Protein AF-A0A4D7QFN7-F1 (afdb_monomer)

Radius of gyration: 15.08 Å; Cα contacts (8 Å, |Δi|>4): 90; chains: 1; bounding box: 42×15×41 Å

Mean predicted aligned error: 4.17 Å

Sequence (91 aa):
MALRWTVLILAGLEAVLWLAIGANGLFSRSDPATRGLDQAAALIATAVFALSGLPALVLAARDRFLPVALGLTLFPVVVTVTGVALLLLWR

Solvent-accessible surface area (backbone atoms only — not comparable to full-atom values): 4583 Å² total; per-residue (Å²): 112,70,67,40,55,53,32,38,52,50,11,48,53,48,29,51,50,22,46,50,48,17,49,50,23,68,69,52,82,59,58,84,91,52,38,66,58,36,40,51,50,11,53,51,26,43,51,46,24,64,70,17,15,50,53,13,34,56,26,25,76,66,73,38,64,53,71,57,22,39,48,37,41,46,48,63,53,51,54,49,52,52,51,52,51,51,59,61,74,74,108

Organism: NCBI:txid2570229

Foldseek 3Di:
DVLLVVLLVLLVVLLVVLQVLLVCLVPPPDDPVCNVVSNVSNVVSVVLNVQASVVLNVCSVVVHPSVVSVCSSCVVVVVVVVVVVVVVVVD

Secondary structure (DSSP, 8-state):
-HHHHHHHHHHHHHHHHHHHHHHHHHT----TTTHHHHHHHHHHHHHHHHHTHHHHHHHHHTT--HHHHHHHHHHHHHHHHHHHHHHHHT-

Structure (mmCIF, N/CA/C/O backbone):
data_AF-A0A4D7QFN7-F1
#
_entry.id   AF-A0A4D7QFN7-F1
#
loop_
_atom_site.group_PDB
_atom_site.id
_atom_site.type_symbol
_atom_site.label_atom_id
_atom_site.label_alt_id
_atom_site.label_comp_id
_atom_site.label_asym_id
_atom_site.label_entity_id
_atom_site.label_seq_id
_atom_site.pdbx_PDB_ins_code
_atom_site.Cartn_x
_atom_site.Cartn_y
_atom_site.Cartn_z
_atom_site.occupancy
_atom_site.B_iso_or_equiv
_atom_site.auth_seq_id
_atom_site.auth_comp_id
_atom_site.auth_asym_id
_atom_site.auth_atom_id
_atom_site.pdbx_PDB_model_num
ATOM 1 N N . MET A 1 1 ? -14.026 5.076 17.748 1.00 67.62 1 MET A N 1
ATOM 2 C CA . MET A 1 1 ? -14.379 6.181 16.823 1.00 67.62 1 MET A CA 1
ATOM 3 C C . MET A 1 1 ? -13.146 6.859 16.227 1.00 67.62 1 MET A C 1
ATOM 5 O O . MET A 1 1 ? -12.966 6.728 15.027 1.00 67.62 1 MET A O 1
ATOM 9 N N . ALA A 1 2 ? -12.271 7.509 17.011 1.00 89.75 2 ALA A N 1
ATOM 10 C CA . ALA A 1 2 ? -11.087 8.202 16.467 1.00 89.75 2 ALA A CA 1
ATOM 11 C C . ALA A 1 2 ? -10.159 7.283 15.646 1.00 89.75 2 ALA A C 1
ATOM 13 O O . ALA A 1 2 ? -9.870 7.582 14.493 1.00 89.75 2 ALA A O 1
ATOM 14 N N . LEU A 1 3 ? -9.798 6.112 16.189 1.00 90.94 3 LEU A N 1
ATOM 15 C CA . LEU A 1 3 ? -8.916 5.152 15.512 1.00 90.94 3 LEU A CA 1
ATOM 16 C C . LEU A 1 3 ? -9.462 4.679 14.156 1.00 90.94 3 LEU A C 1
ATOM 18 O O . LEU A 1 3 ? -8.701 4.534 13.207 1.00 90.94 3 LEU A O 1
ATOM 22 N N . ARG A 1 4 ? -10.779 4.477 14.037 1.00 92.88 4 ARG A N 1
ATOM 23 C CA . ARG A 1 4 ? -11.409 4.074 12.773 1.00 92.88 4 ARG A CA 1
ATOM 24 C C . ARG A 1 4 ? -11.182 5.122 11.688 1.00 92.88 4 ARG A C 1
ATOM 26 O O . ARG A 1 4 ? -10.788 4.769 10.584 1.00 92.88 4 ARG A O 1
ATOM 33 N N . TRP A 1 5 ? -11.413 6.393 12.011 1.00 95.31 5 TRP A N 1
ATOM 34 C CA . TRP A 1 5 ? -11.184 7.498 11.081 1.00 95.31 5 TRP A CA 1
ATOM 35 C C . TRP A 1 5 ? -9.712 7.641 10.719 1.00 95.31 5 TRP A C 1
ATOM 37 O O . TRP A 1 5 ? -9.400 7.797 9.544 1.00 95.31 5 TRP A O 1
ATOM 47 N N . THR A 1 6 ? -8.810 7.505 11.694 1.00 93.69 6 THR A N 1
ATOM 48 C CA . THR A 1 6 ? -7.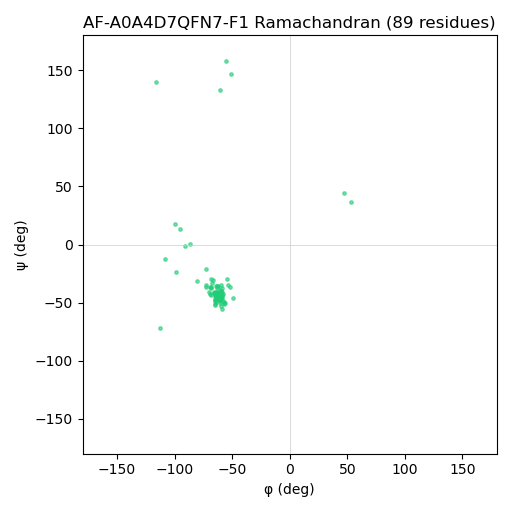365 7.482 11.436 1.00 93.69 6 THR A CA 1
ATOM 49 C C . THR A 1 6 ? -7.001 6.391 10.432 1.00 93.69 6 THR A C 1
ATOM 51 O O . THR A 1 6 ? -6.343 6.680 9.439 1.00 93.69 6 THR A O 1
ATOM 54 N N . VAL A 1 7 ? -7.468 5.157 10.640 1.00 94.19 7 VAL A N 1
ATOM 55 C CA . VAL A 1 7 ? -7.179 4.049 9.719 1.00 94.19 7 VAL A CA 1
ATOM 56 C C . VAL A 1 7 ? -7.818 4.280 8.352 1.00 94.19 7 VAL A C 1
ATOM 58 O O . VAL A 1 7 ? -7.157 4.053 7.353 1.00 94.19 7 VAL A O 1
ATOM 61 N N . LEU A 1 8 ? -9.059 4.769 8.275 1.00 94.50 8 LEU A N 1
ATOM 62 C CA . LEU A 1 8 ? -9.708 5.064 6.991 1.00 94.50 8 LEU A CA 1
ATOM 63 C C . LEU A 1 8 ? -8.939 6.107 6.178 1.00 94.50 8 LEU A C 1
ATOM 65 O O . LEU A 1 8 ? -8.761 5.927 4.977 1.00 94.50 8 LEU A O 1
ATOM 69 N N . ILE A 1 9 ? -8.477 7.178 6.825 1.00 95.25 9 ILE A N 1
ATOM 70 C CA . ILE A 1 9 ? -7.697 8.227 6.164 1.00 95.25 9 ILE A CA 1
ATOM 71 C C . ILE A 1 9 ? -6.364 7.656 5.687 1.00 95.25 9 ILE A C 1
ATOM 73 O O . ILE A 1 9 ? -6.026 7.800 4.516 1.00 95.25 9 ILE A O 1
ATOM 77 N N . LEU A 1 10 ? -5.623 6.978 6.567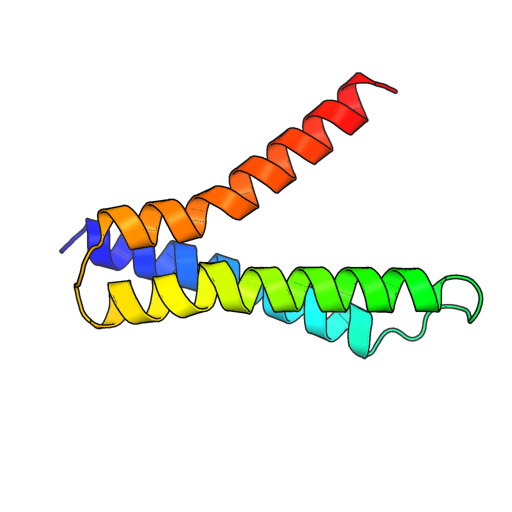 1.00 93.75 10 LEU A N 1
ATOM 78 C CA . LEU A 1 10 ? -4.309 6.438 6.223 1.00 93.75 10 LEU A CA 1
ATOM 79 C C . LEU A 1 10 ? -4.404 5.355 5.141 1.00 93.75 10 LEU A C 1
ATOM 81 O O . LEU A 1 10 ? -3.672 5.423 4.160 1.00 93.75 10 LEU A O 1
ATOM 85 N N . ALA A 1 11 ? -5.325 4.400 5.282 1.00 93.56 11 ALA A N 1
ATOM 86 C CA . ALA A 1 11 ? -5.524 3.326 4.312 1.00 93.56 11 ALA A CA 1
ATOM 87 C C . ALA A 1 11 ? -6.066 3.866 2.984 1.00 93.56 11 ALA A C 1
ATOM 89 O O . ALA A 1 11 ? -5.718 3.359 1.926 1.00 93.56 11 ALA A O 1
ATOM 90 N N . GLY A 1 12 ? -6.878 4.927 3.021 1.00 94.06 12 GLY A N 1
ATOM 91 C CA . GLY A 1 12 ? -7.335 5.625 1.822 1.00 94.06 12 GLY A CA 1
ATOM 92 C C . GLY A 1 12 ? -6.189 6.304 1.076 1.00 94.06 12 GLY A C 1
ATOM 93 O O . GLY A 1 12 ? -6.062 6.131 -0.133 1.00 94.06 12 GLY A O 1
ATOM 94 N N . LEU A 1 13 ? -5.331 7.038 1.787 1.00 94.38 13 LEU A N 1
ATOM 95 C CA . LEU A 1 13 ? -4.153 7.681 1.198 1.00 94.38 13 LEU A CA 1
ATOM 96 C C . LEU A 1 13 ? -3.165 6.652 0.636 1.00 94.38 13 LEU A C 1
ATOM 98 O O . LEU A 1 13 ? -2.665 6.825 -0.472 1.00 94.38 13 LEU A O 1
ATOM 102 N N . GLU A 1 14 ? -2.913 5.577 1.380 1.00 91.81 14 GLU A N 1
ATOM 103 C CA . GLU A 1 14 ? -2.017 4.492 0.977 1.00 91.81 14 GLU A CA 1
ATOM 104 C C . GLU A 1 14 ? -2.556 3.753 -0.258 1.00 91.81 14 GLU A C 1
ATOM 106 O O . GLU A 1 14 ? -1.831 3.588 -1.239 1.00 91.81 14 GLU A O 1
ATOM 111 N N . ALA A 1 15 ? -3.854 3.443 -0.288 1.00 91.31 15 ALA A N 1
ATOM 112 C CA . ALA A 1 15 ? -4.503 2.858 -1.454 1.00 91.31 15 ALA A CA 1
ATOM 113 C C . ALA A 1 15 ? -4.402 3.748 -2.699 1.00 91.31 15 ALA A C 1
ATOM 115 O O . ALA A 1 15 ? -4.060 3.263 -3.778 1.00 91.31 15 ALA A O 1
ATOM 116 N N . VAL A 1 16 ? -4.677 5.049 -2.559 1.00 94.44 16 VAL A N 1
ATOM 117 C CA . VAL A 1 16 ? -4.576 6.010 -3.667 1.00 94.44 16 VAL A CA 1
ATOM 118 C C . VAL A 1 16 ? -3.143 6.094 -4.185 1.00 94.44 16 VAL A C 1
ATOM 120 O O . VAL A 1 16 ? -2.939 6.083 -5.397 1.00 94.44 16 VAL A O 1
ATOM 123 N N . LEU A 1 17 ? -2.155 6.135 -3.289 1.00 91.62 17 LEU A N 1
ATOM 124 C CA . LEU A 1 17 ? -0.743 6.186 -3.656 1.00 91.62 17 LEU A CA 1
ATOM 125 C C . LEU A 1 17 ? -0.335 4.964 -4.488 1.00 91.62 17 LEU A C 1
ATOM 127 O O . LEU A 1 17 ? 0.203 5.116 -5.584 1.00 91.62 17 LEU A O 1
ATOM 131 N N . TRP A 1 18 ? -0.614 3.756 -3.999 1.00 92.19 18 TRP A N 1
ATOM 132 C CA . TRP A 1 18 ? -0.212 2.531 -4.690 1.00 92.19 18 TRP A CA 1
ATOM 133 C C . TRP A 1 18 ? -0.969 2.307 -5.995 1.00 92.19 18 TRP A C 1
ATOM 135 O O . TRP A 1 18 ? -0.364 1.880 -6.977 1.00 92.19 18 TRP A O 1
ATOM 145 N N . LEU A 1 19 ? -2.258 2.656 -6.048 1.00 91.88 19 LEU A N 1
ATOM 146 C CA . LEU A 1 19 ? -3.018 2.635 -7.298 1.00 91.88 19 LEU A CA 1
ATOM 147 C C . LEU A 1 19 ? -2.458 3.628 -8.317 1.00 91.88 19 LEU A C 1
ATOM 149 O O . LEU A 1 19 ? -2.347 3.282 -9.491 1.00 91.88 19 LEU A O 1
ATOM 153 N N . ALA A 1 20 ? -2.068 4.832 -7.890 1.00 92.81 20 ALA A N 1
ATOM 154 C CA . ALA A 1 20 ? -1.463 5.820 -8.777 1.00 92.81 20 ALA A CA 1
ATOM 155 C C . ALA A 1 20 ? -0.116 5.333 -9.334 1.00 92.81 20 ALA A C 1
ATOM 157 O O . ALA A 1 20 ? 0.125 5.452 -10.535 1.00 92.81 20 ALA A O 1
ATOM 158 N N . ILE A 1 21 ? 0.734 4.730 -8.495 1.00 90.94 21 ILE A N 1
ATOM 159 C CA . ILE A 1 21 ? 2.013 4.141 -8.926 1.00 90.94 21 ILE A CA 1
ATOM 160 C C . ILE A 1 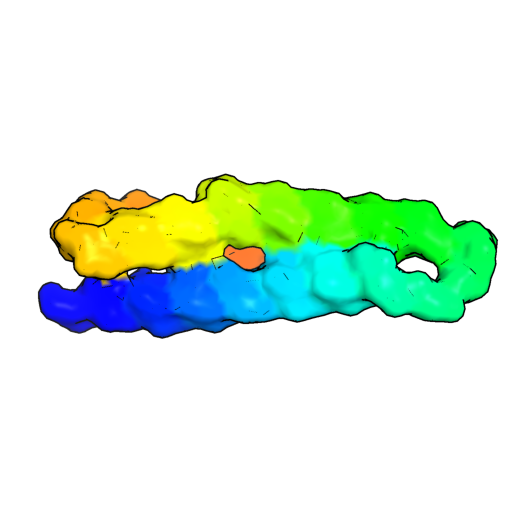21 ? 1.771 2.972 -9.891 1.00 90.94 21 ILE A C 1
ATOM 162 O O . ILE A 1 21 ? 2.384 2.917 -10.958 1.00 90.94 21 ILE A O 1
ATOM 166 N N . GLY A 1 22 ? 0.849 2.067 -9.548 1.00 90.69 22 GLY A N 1
ATOM 167 C CA . GLY A 1 22 ? 0.458 0.936 -10.388 1.00 90.69 22 GLY A CA 1
ATOM 168 C C . GLY A 1 22 ? -0.051 1.381 -11.758 1.00 90.69 22 GLY A C 1
ATOM 169 O O . GLY A 1 22 ? 0.423 0.906 -12.788 1.00 90.69 22 GLY A O 1
ATOM 170 N N . ALA A 1 23 ? -0.960 2.355 -11.786 1.00 90.00 23 ALA A N 1
ATOM 171 C CA . ALA A 1 23 ? -1.477 2.925 -13.024 1.00 90.00 23 ALA A CA 1
ATOM 172 C C . ALA A 1 23 ? -0.364 3.587 -13.848 1.00 90.00 23 ALA A C 1
ATOM 174 O O . ALA A 1 23 ? -0.251 3.326 -15.044 1.00 90.00 23 ALA A O 1
ATOM 175 N N . ASN A 1 24 ? 0.493 4.396 -13.220 1.00 90.38 24 ASN A N 1
ATOM 176 C CA . ASN A 1 24 ? 1.574 5.080 -13.922 1.00 90.38 24 ASN A CA 1
ATOM 177 C C . ASN A 1 24 ? 2.555 4.098 -14.582 1.00 90.38 24 ASN A C 1
ATOM 179 O O . ASN A 1 24 ? 2.950 4.308 -15.724 1.00 90.38 24 ASN A O 1
ATOM 183 N N . GLY A 1 25 ? 2.913 3.007 -13.901 1.00 87.75 25 GLY A N 1
ATOM 184 C CA . GLY A 1 25 ? 3.807 2.001 -14.474 1.00 87.75 25 GLY A CA 1
ATOM 185 C C . GLY A 1 25 ? 3.145 1.139 -15.561 1.00 87.75 25 GLY A C 1
ATOM 186 O O . GLY A 1 25 ? 3.782 0.847 -16.571 1.00 87.75 25 GLY A O 1
ATOM 187 N N . LEU A 1 26 ? 1.855 0.792 -15.426 1.00 84.75 26 LEU A N 1
ATOM 188 C CA . LEU A 1 26 ? 1.112 0.042 -16.457 1.00 84.75 26 LEU A CA 1
ATOM 189 C C . LEU A 1 26 ? 0.875 0.859 -17.734 1.00 84.75 26 LEU A C 1
ATOM 191 O O . LEU A 1 26 ? 0.944 0.313 -18.835 1.00 84.75 26 LEU A O 1
ATOM 195 N N . PHE A 1 27 ? 0.609 2.159 -17.595 1.00 86.75 27 PHE A N 1
ATOM 196 C CA . PHE A 1 27 ? 0.401 3.082 -18.715 1.00 86.75 27 PHE A CA 1
ATOM 197 C C . PHE A 1 27 ? 1.675 3.839 -19.115 1.00 86.75 27 PHE A C 1
ATOM 199 O O . PHE A 1 27 ? 1.605 4.811 -19.875 1.00 86.75 27 PHE A O 1
ATOM 206 N N . SER A 1 28 ? 2.836 3.400 -18.621 1.00 84.31 28 SER A N 1
ATOM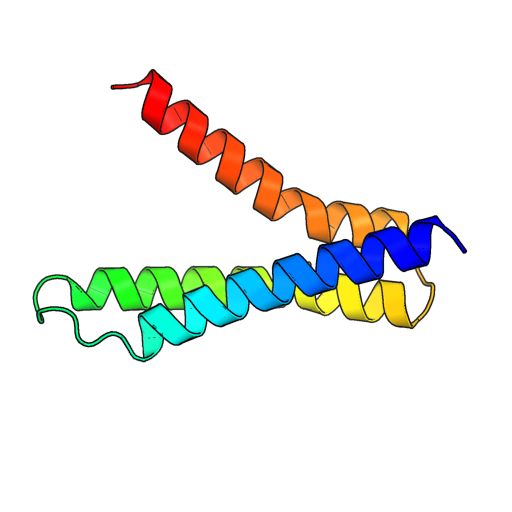 207 C CA . SER A 1 28 ? 4.109 4.055 -18.887 1.00 84.31 28 SER A CA 1
ATOM 208 C C . SER A 1 28 ? 4.429 4.068 -20.384 1.00 84.31 28 SER A C 1
ATOM 210 O O . SER A 1 28 ? 4.343 3.054 -21.083 1.00 84.31 28 SER A O 1
ATOM 212 N N . ARG A 1 29 ? 4.839 5.242 -20.874 1.00 86.69 29 ARG A N 1
ATOM 213 C CA . ARG A 1 29 ? 5.333 5.453 -22.244 1.00 86.69 29 ARG A CA 1
ATOM 214 C C . ARG A 1 29 ? 6.859 5.481 -22.315 1.00 86.69 29 ARG A C 1
ATOM 216 O O . ARG A 1 29 ? 7.401 5.967 -23.304 1.00 86.69 29 ARG A O 1
ATOM 223 N N . SER A 1 30 ? 7.535 4.973 -21.287 1.00 82.75 30 SER A N 1
ATOM 224 C CA . SER A 1 30 ? 8.992 4.895 -21.247 1.00 82.75 30 SER A CA 1
ATOM 225 C C . SER A 1 30 ? 9.576 4.143 -22.441 1.00 82.75 30 SER A C 1
ATOM 227 O O . SER A 1 30 ? 8.915 3.311 -23.094 1.00 82.75 30 SER A O 1
ATOM 229 N N . ASP A 1 31 ? 10.852 4.434 -22.689 1.00 86.94 31 ASP A N 1
ATOM 230 C CA . ASP A 1 31 ? 11.660 3.755 -23.687 1.00 86.94 31 ASP A CA 1
ATOM 231 C C . ASP A 1 31 ? 11.581 2.229 -23.524 1.00 86.94 31 ASP A C 1
ATOM 233 O O . ASP A 1 31 ? 11.495 1.715 -22.402 1.00 86.94 31 ASP A O 1
ATOM 237 N N . PRO A 1 32 ? 11.641 1.458 -24.625 1.00 83.38 32 PRO A N 1
ATOM 238 C CA . PRO A 1 32 ? 11.561 -0.001 -24.566 1.00 83.38 32 PRO A CA 1
ATOM 239 C C . PRO A 1 32 ? 12.594 -0.635 -23.623 1.00 83.38 32 PRO A C 1
ATOM 241 O O . PRO A 1 32 ? 12.319 -1.679 -23.038 1.00 83.38 32 PRO A O 1
ATOM 244 N N . ALA A 1 33 ? 13.753 0.010 -23.451 1.00 86.19 33 ALA A N 1
ATOM 245 C CA . ALA A 1 33 ? 14.830 -0.452 -22.581 1.00 86.19 33 ALA A CA 1
ATOM 246 C C . ALA A 1 33 ? 14.485 -0.398 -21.078 1.00 86.19 33 ALA A C 1
ATOM 248 O O . ALA A 1 33 ? 14.986 -1.220 -20.317 1.00 86.19 33 ALA A O 1
ATOM 249 N N . THR A 1 34 ? 13.628 0.531 -20.639 1.00 86.25 34 THR A N 1
ATOM 250 C CA . THR A 1 34 ? 13.260 0.711 -19.219 1.00 86.25 34 THR A CA 1
ATOM 251 C C . THR A 1 34 ? 11.834 0.268 -18.904 1.00 86.25 34 THR A C 1
ATOM 253 O O . THR A 1 34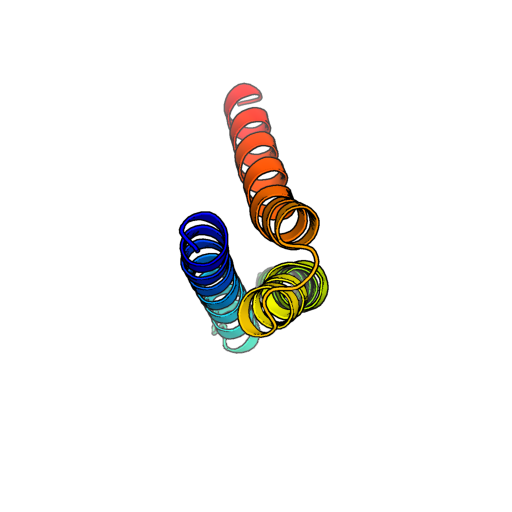 ? 11.500 0.053 -17.741 1.00 86.25 34 THR A O 1
ATOM 256 N N . ARG A 1 35 ? 11.004 0.027 -19.925 1.00 86.06 35 ARG A N 1
ATOM 257 C CA . ARG A 1 35 ? 9.600 -0.388 -19.775 1.00 86.06 35 ARG A CA 1
ATOM 258 C C . ARG A 1 35 ? 9.396 -1.623 -18.890 1.00 86.06 35 ARG A C 1
ATOM 260 O O . ARG A 1 35 ? 8.400 -1.698 -18.178 1.00 86.06 35 ARG A O 1
ATOM 267 N N . GLY A 1 36 ? 10.325 -2.580 -18.913 1.00 87.25 36 GLY A N 1
ATOM 268 C CA . GLY A 1 36 ? 10.252 -3.763 -18.047 1.00 87.25 36 GLY A CA 1
ATOM 269 C C . GLY A 1 36 ? 10.339 -3.424 -16.553 1.00 87.25 36 GLY A C 1
ATOM 270 O O . GLY A 1 36 ? 9.649 -4.040 -15.744 1.00 87.25 36 GLY A O 1
ATOM 271 N N . LEU A 1 37 ? 11.131 -2.408 -16.189 1.00 87.94 37 LEU A N 1
ATOM 272 C CA . LEU A 1 37 ? 11.25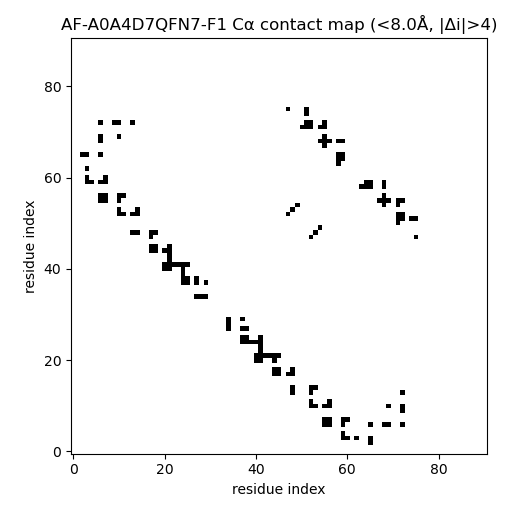3 -1.938 -14.806 1.00 87.94 37 LEU A CA 1
ATOM 273 C C . LEU A 1 37 ? 9.973 -1.233 -14.347 1.00 87.94 37 LEU A C 1
ATOM 275 O O . LEU A 1 37 ? 9.508 -1.485 -13.238 1.00 87.94 37 LEU A O 1
ATOM 279 N N . ASP A 1 38 ? 9.362 -0.428 -15.216 1.00 88.56 38 ASP A N 1
ATOM 280 C CA . ASP A 1 38 ? 8.097 0.253 -14.915 1.00 88.56 38 ASP A CA 1
ATOM 281 C C . ASP A 1 38 ? 6.955 -0.744 -14.691 1.00 88.56 38 ASP A C 1
ATOM 283 O O . ASP A 1 38 ? 6.172 -0.602 -13.752 1.00 88.56 38 ASP A O 1
ATOM 287 N N . GLN A 1 39 ? 6.884 -1.794 -15.514 1.00 89.06 39 GLN A N 1
ATOM 288 C CA . GLN A 1 39 ? 5.892 -2.859 -15.356 1.00 89.06 39 GLN A CA 1
ATOM 289 C C . GLN A 1 39 ? 6.112 -3.661 -14.069 1.00 89.06 39 GLN A C 1
ATOM 291 O O . GLN A 1 39 ? 5.148 -3.965 -13.365 1.00 89.06 39 GLN A O 1
ATOM 296 N N . ALA A 1 40 ? 7.364 -3.970 -13.723 1.00 91.25 40 ALA A N 1
ATOM 297 C CA . ALA A 1 40 ? 7.684 -4.635 -12.463 1.00 91.25 40 ALA A CA 1
ATOM 298 C C . ALA A 1 40 ? 7.284 -3.770 -11.257 1.00 91.25 40 ALA A C 1
ATOM 300 O O . ALA A 1 40 ? 6.623 -4.259 -10.340 1.00 91.25 40 ALA A O 1
ATOM 301 N N . ALA A 1 41 ? 7.609 -2.474 -11.284 1.00 89.31 41 ALA A N 1
ATOM 302 C CA . ALA A 1 41 ? 7.198 -1.526 -10.254 1.00 89.31 41 ALA A CA 1
ATOM 303 C C . ALA A 1 41 ? 5.667 -1.438 -10.141 1.00 89.31 41 ALA A C 1
ATOM 305 O O . ALA A 1 41 ? 5.130 -1.422 -9.033 1.00 89.31 41 ALA A O 1
ATOM 306 N N . ALA A 1 42 ? 4.955 -1.457 -11.269 1.00 91.94 42 ALA A N 1
ATOM 307 C CA . ALA A 1 42 ? 3.499 -1.430 -11.289 1.00 91.94 42 ALA A CA 1
ATOM 308 C C . ALA A 1 42 ? 2.861 -2.676 -10.666 1.00 91.94 42 ALA A C 1
ATOM 310 O O . ALA A 1 42 ? 1.887 -2.575 -9.914 1.00 91.94 42 ALA A O 1
ATOM 311 N N . LEU A 1 43 ? 3.416 -3.853 -10.965 1.00 93.88 43 LEU A N 1
ATOM 312 C CA . LEU A 1 43 ? 2.975 -5.120 -10.387 1.00 93.88 43 LEU A CA 1
ATOM 313 C C . LEU A 1 43 ? 3.207 -5.141 -8.877 1.00 93.88 43 LEU A C 1
ATOM 315 O O . LEU A 1 43 ? 2.301 -5.508 -8.132 1.00 93.88 43 LEU A O 1
ATOM 319 N N . ILE A 1 44 ? 4.381 -4.691 -8.426 1.00 93.31 44 ILE A N 1
ATOM 320 C CA . ILE A 1 44 ? 4.700 -4.582 -6.998 1.00 93.31 44 ILE A CA 1
ATOM 321 C C . ILE A 1 44 ? 3.722 -3.625 -6.313 1.00 93.31 44 ILE A C 1
ATOM 323 O O . ILE A 1 44 ? 3.105 -4.004 -5.324 1.00 93.31 44 ILE A O 1
ATOM 327 N N . ALA A 1 45 ? 3.518 -2.423 -6.856 1.00 92.06 45 ALA A N 1
ATOM 328 C CA . ALA A 1 45 ? 2.590 -1.444 -6.291 1.00 92.06 45 ALA A CA 1
ATOM 329 C C . ALA A 1 45 ? 1.156 -1.990 -6.192 1.00 92.06 45 ALA A C 1
ATOM 331 O O . ALA A 1 45 ? 0.495 -1.844 -5.165 1.00 92.06 45 ALA A O 1
ATOM 332 N N . THR A 1 46 ? 0.696 -2.687 -7.232 1.00 93.00 46 THR A N 1
ATOM 333 C CA . THR A 1 46 ? -0.631 -3.317 -7.250 1.00 93.00 46 THR A CA 1
ATOM 334 C C . THR A 1 46 ? -0.745 -4.430 -6.205 1.00 93.00 46 THR A C 1
ATOM 336 O O . THR A 1 46 ? -1.760 -4.530 -5.516 1.00 93.00 46 THR A O 1
ATOM 339 N N . ALA A 1 47 ? 0.299 -5.250 -6.052 1.00 93.75 47 ALA A N 1
ATOM 340 C CA . ALA A 1 47 ? 0.348 -6.299 -5.039 1.00 93.75 47 ALA A CA 1
ATOM 341 C C . ALA A 1 47 ? 0.335 -5.719 -3.620 1.00 93.75 47 ALA A C 1
ATOM 343 O O . ALA A 1 47 ? -0.381 -6.236 -2.765 1.00 93.75 47 ALA A O 1
ATOM 344 N N . VAL A 1 48 ? 1.067 -4.624 -3.380 1.00 93.06 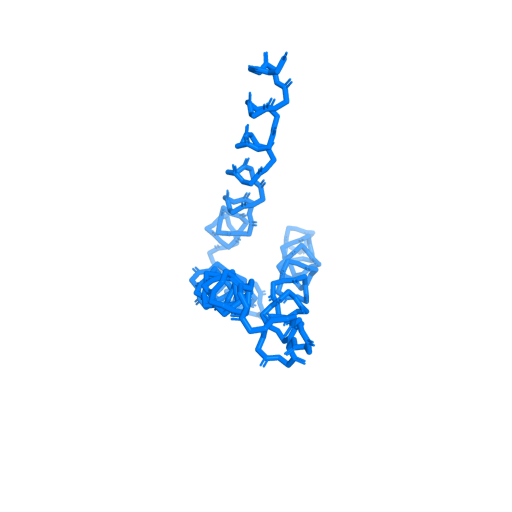48 VAL A N 1
ATOM 345 C CA . VAL A 1 48 ? 1.032 -3.916 -2.097 1.00 93.06 48 VAL A CA 1
ATOM 346 C C . VAL A 1 48 ? -0.393 -3.453 -1.811 1.00 93.06 48 VAL A C 1
ATOM 348 O O . VAL A 1 48 ? -0.972 -3.912 -0.834 1.00 93.06 48 VAL A 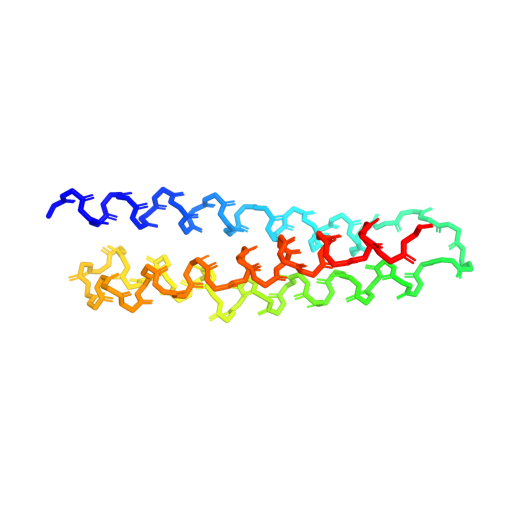O 1
ATOM 351 N N . PHE A 1 49 ? -1.022 -2.690 -2.711 1.00 92.88 49 PHE A N 1
ATOM 352 C CA . PHE A 1 49 ? -2.419 -2.264 -2.552 1.00 92.88 49 PHE A CA 1
ATOM 353 C C . PHE A 1 49 ? -3.374 -3.424 -2.211 1.00 92.88 49 PHE A C 1
ATOM 355 O O . PHE A 1 49 ? -4.201 -3.304 -1.302 1.00 92.88 49 PHE A O 1
ATOM 362 N N . ALA A 1 50 ? -3.262 -4.551 -2.919 1.00 94.50 50 ALA A N 1
ATOM 363 C CA . ALA A 1 50 ? -4.133 -5.706 -2.722 1.00 94.50 50 ALA A CA 1
ATOM 364 C C . ALA A 1 50 ? -3.943 -6.391 -1.356 1.00 94.50 50 ALA A C 1
ATOM 366 O O . ALA A 1 50 ? -4.899 -6.960 -0.824 1.00 94.50 50 ALA A O 1
ATOM 367 N N . LEU A 1 51 ? -2.734 -6.347 -0.790 1.00 94.69 51 LEU A N 1
ATOM 368 C CA . LEU A 1 51 ? -2.376 -7.039 0.452 1.00 94.69 51 LEU A CA 1
ATOM 369 C C . LEU A 1 51 ? -2.416 -6.137 1.695 1.00 94.69 51 LEU A C 1
ATOM 371 O O . LEU A 1 51 ? -2.602 -6.650 2.798 1.00 94.69 51 LEU A O 1
ATOM 375 N N . SER A 1 52 ? -2.276 -4.818 1.541 1.00 94.69 52 SER A N 1
ATOM 376 C CA . SER A 1 52 ? -2.308 -3.843 2.640 1.00 94.69 52 SER A CA 1
ATOM 377 C C . SER A 1 52 ? -3.535 -2.939 2.580 1.00 94.69 52 SER A C 1
ATOM 379 O O . SER A 1 52 ? -4.451 -3.084 3.396 1.00 94.69 52 SER A O 1
ATOM 381 N N . GLY A 1 53 ? -3.568 -2.022 1.612 1.00 90.31 53 GLY A N 1
ATOM 382 C CA . GLY A 1 53 ? -4.522 -0.919 1.551 1.00 90.31 53 GLY A CA 1
ATOM 383 C C . GLY A 1 53 ? -5.964 -1.367 1.441 1.00 90.31 53 GLY A C 1
ATOM 384 O O . GLY A 1 53 ? -6.823 -0.914 2.200 1.00 90.31 53 GLY A O 1
ATOM 385 N N . LEU A 1 54 ? -6.238 -2.311 0.540 1.00 93.75 54 LEU A N 1
ATOM 386 C CA . LEU A 1 54 ? -7.586 -2.825 0.329 1.00 93.75 54 LEU A CA 1
ATOM 387 C C . LEU A 1 54 ? -8.120 -3.571 1.573 1.00 93.75 54 LEU A C 1
ATOM 389 O O . LEU A 1 54 ? -9.196 -3.201 2.056 1.00 93.75 54 LEU A O 1
ATOM 393 N N . PRO A 1 55 ? -7.410 -4.555 2.163 1.00 94.94 55 PRO A N 1
ATOM 394 C CA . PRO A 1 55 ? -7.841 -5.186 3.411 1.00 94.94 55 PRO A CA 1
ATOM 395 C C . PRO A 1 55 ? -7.998 -4.201 4.576 1.00 94.94 55 PRO A C 1
ATOM 397 O O . PRO A 1 55 ? -8.978 -4.293 5.318 1.00 94.94 55 PRO A O 1
ATOM 400 N N . ALA A 1 56 ? -7.083 -3.238 4.730 1.00 94.25 56 ALA A N 1
ATOM 401 C CA . ALA A 1 56 ? -7.156 -2.231 5.786 1.00 94.25 56 ALA A CA 1
ATOM 402 C C . ALA A 1 56 ? -8.398 -1.337 5.648 1.00 94.25 56 ALA A C 1
ATOM 404 O O . ALA A 1 56 ? -9.118 -1.131 6.631 1.00 94.25 56 ALA A O 1
ATOM 405 N N . LEU A 1 57 ? -8.708 -0.882 4.428 1.00 94.69 57 LEU A N 1
ATOM 406 C CA . LEU A 1 57 ? -9.933 -0.141 4.122 1.00 94.69 57 LEU A CA 1
ATOM 407 C C . LEU A 1 57 ? -11.185 -0.957 4.448 1.00 94.69 57 LEU A C 1
ATOM 409 O O . LEU A 1 57 ? -12.101 -0.444 5.091 1.00 94.69 57 LEU A O 1
ATOM 413 N N . VAL A 1 58 ? -11.225 -2.235 4.058 1.00 96.81 58 VAL A N 1
ATOM 414 C CA . VAL A 1 58 ? -12.370 -3.121 4.326 1.00 96.81 58 VAL A CA 1
ATOM 415 C C . VAL A 1 58 ? -12.581 -3.320 5.829 1.00 96.81 58 VAL A C 1
ATOM 417 O O . VAL A 1 58 ? -13.715 -3.238 6.311 1.00 96.81 58 VAL A O 1
ATOM 420 N N . LEU A 1 59 ? -11.508 -3.560 6.585 1.00 95.62 59 LEU A N 1
ATOM 421 C CA . LEU A 1 59 ? -11.561 -3.731 8.038 1.00 95.62 59 LEU A CA 1
ATOM 422 C C . LEU A 1 59 ? -12.019 -2.447 8.745 1.00 95.62 59 LEU A C 1
ATOM 424 O O . LEU A 1 59 ? -12.924 -2.493 9.583 1.00 95.62 59 LEU A O 1
ATOM 428 N N . ALA A 1 60 ? -11.469 -1.295 8.358 1.00 95.00 60 ALA A N 1
ATOM 429 C CA . ALA A 1 60 ? -11.817 -0.003 8.941 1.00 95.00 60 ALA A CA 1
ATOM 430 C C . ALA A 1 60 ? -13.239 0.455 8.577 1.00 95.00 60 ALA A C 1
ATOM 432 O O . ALA A 1 60 ? -13.957 0.997 9.421 1.00 95.00 60 ALA A O 1
ATOM 433 N N . ALA A 1 61 ? -13.701 0.182 7.353 1.00 94.75 61 ALA A N 1
ATOM 434 C CA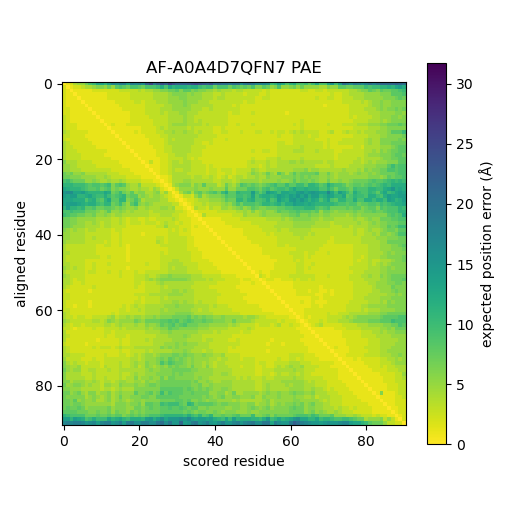 . ALA A 1 61 ? -15.072 0.469 6.933 1.00 94.75 61 ALA A CA 1
ATOM 435 C C . ALA A 1 61 ? -16.097 -0.326 7.754 1.00 94.75 61 ALA A C 1
ATOM 437 O O . ALA A 1 61 ? -17.162 0.197 8.085 1.00 94.75 61 ALA A O 1
ATOM 438 N N . ARG A 1 62 ? -15.750 -1.565 8.127 1.00 95.75 62 ARG A N 1
ATOM 439 C CA . ARG A 1 62 ? -16.580 -2.454 8.954 1.00 95.75 62 ARG A CA 1
ATOM 440 C C . ARG A 1 62 ? -16.401 -2.255 10.460 1.00 95.75 62 ARG A C 1
ATOM 442 O O . ARG A 1 62 ? -17.043 -2.973 11.220 1.00 95.75 62 ARG A O 1
ATOM 449 N N . ASP A 1 63 ? -15.546 -1.323 10.884 1.00 94.00 63 ASP A N 1
ATOM 450 C CA . ASP A 1 63 ? -15.178 -1.102 12.291 1.00 94.00 63 ASP A CA 1
ATOM 451 C C . ASP A 1 63 ? -14.686 -2.387 12.992 1.00 94.00 63 ASP A C 1
ATOM 453 O O . ASP A 1 63 ? -14.986 -2.648 14.156 1.00 94.00 63 ASP A O 1
ATOM 457 N N . ARG A 1 64 ? -13.951 -3.240 12.262 1.00 93.00 64 ARG A N 1
ATOM 458 C CA . ARG A 1 64 ? -13.437 -4.526 12.759 1.00 93.00 64 ARG A CA 1
ATOM 459 C C . ARG A 1 64 ? -11.918 -4.540 12.779 1.00 93.00 64 ARG A C 1
ATOM 461 O O . ARG A 1 64 ? -11.285 -4.086 11.836 1.00 93.00 64 ARG A O 1
ATOM 468 N N . PHE A 1 65 ? -11.346 -5.120 13.836 1.00 93.94 65 PHE A N 1
ATOM 469 C CA . PHE A 1 65 ? -9.901 -5.352 13.976 1.00 93.94 65 PHE A CA 1
ATOM 470 C C . PHE A 1 65 ? -9.042 -4.122 13.616 1.00 93.94 65 PHE A C 1
ATOM 472 O O . PHE A 1 65 ? -8.024 -4.239 12.937 1.00 93.94 65 PHE A O 1
ATOM 479 N N . LEU A 1 66 ? -9.442 -2.934 14.087 1.00 93.44 66 LEU A N 1
ATOM 480 C CA . LEU A 1 66 ? -8.776 -1.664 13.767 1.00 93.44 66 LEU A CA 1
ATOM 481 C C . LEU A 1 66 ? -7.254 -1.652 14.018 1.00 93.44 66 LEU A C 1
ATOM 483 O O . LEU A 1 66 ? -6.550 -1.061 13.203 1.00 93.44 66 LEU A O 1
ATOM 487 N N . PRO A 1 67 ? -6.705 -2.302 15.068 1.00 94.44 67 PRO A N 1
ATOM 488 C CA . PRO A 1 67 ? -5.254 -2.380 15.243 1.00 94.44 67 PRO A CA 1
ATOM 489 C C . PRO A 1 67 ? -4.550 -3.146 14.115 1.00 94.44 67 PRO A C 1
ATOM 491 O O . PRO A 1 67 ? -3.477 -2.745 13.677 1.00 94.44 67 PRO A O 1
ATOM 494 N N . VAL A 1 68 ? -5.170 -4.217 13.606 1.00 94.56 68 VAL A N 1
ATOM 495 C CA . VAL A 1 68 ? -4.642 -4.987 12.468 1.00 94.56 68 VAL A CA 1
ATOM 496 C C . VAL A 1 68 ? -4.713 -4.150 11.198 1.00 94.56 68 VAL A C 1
ATOM 498 O O . VAL A 1 68 ? -3.741 -4.083 10.455 1.00 94.56 68 VAL A O 1
ATOM 501 N N . ALA A 1 69 ? -5.831 -3.458 10.978 1.00 94.00 69 ALA A N 1
ATOM 502 C CA . ALA A 1 69 ? -5.991 -2.556 9.843 1.00 94.00 69 ALA A CA 1
ATOM 503 C C . ALA A 1 69 ? -4.952 -1.417 9.861 1.00 94.00 69 ALA A C 1
ATOM 505 O O . ALA A 1 69 ? -4.372 -1.089 8.826 1.00 94.00 69 ALA A O 1
ATOM 506 N N . LEU A 1 70 ? -4.647 -0.868 11.042 1.00 93.38 70 LEU A N 1
ATOM 507 C CA . LEU A 1 70 ? -3.570 0.106 11.217 1.00 93.38 70 LEU A CA 1
ATOM 508 C C . LEU A 1 70 ? -2.201 -0.500 10.874 1.00 93.38 70 LEU A C 1
ATOM 510 O O . LEU A 1 70 ? -1.441 0.106 10.124 1.00 93.38 70 LEU A O 1
ATOM 514 N N . GLY A 1 71 ? -1.904 -1.701 11.379 1.00 93.69 71 GLY A N 1
ATOM 515 C CA . GLY A 1 71 ? -0.655 -2.407 11.084 1.00 93.69 71 GLY A CA 1
ATOM 516 C C . GLY A 1 71 ? -0.466 -2.670 9.589 1.00 93.69 71 GLY A C 1
ATOM 517 O O . GLY A 1 71 ? 0.594 -2.367 9.046 1.00 93.69 71 GLY A O 1
ATOM 518 N N . LEU A 1 72 ? -1.514 -3.147 8.913 1.00 92.50 72 LEU A N 1
ATOM 519 C CA . LEU A 1 72 ? -1.518 -3.370 7.465 1.00 92.50 72 LEU A CA 1
ATOM 520 C C . LEU A 1 72 ? -1.243 -2.085 6.685 1.00 92.50 72 LEU A C 1
ATOM 522 O O . LEU A 1 72 ? -0.495 -2.117 5.718 1.00 92.50 72 LEU A O 1
ATOM 526 N N . THR A 1 73 ? -1.799 -0.959 7.128 1.00 92.44 73 THR A N 1
ATOM 527 C CA . THR A 1 73 ? -1.595 0.340 6.472 1.00 92.44 73 THR A CA 1
ATOM 528 C C . THR A 1 73 ? -0.166 0.856 6.646 1.00 92.44 73 THR A C 1
ATOM 530 O O . THR A 1 73 ? 0.429 1.396 5.718 1.00 92.44 73 THR A O 1
ATOM 533 N N . LEU A 1 74 ? 0.397 0.723 7.850 1.00 92.00 74 LEU A N 1
ATOM 534 C CA . LEU A 1 74 ? 1.703 1.297 8.173 1.00 92.00 74 LEU A CA 1
ATOM 535 C C . LEU A 1 74 ? 2.868 0.447 7.666 1.00 92.00 74 LEU A C 1
ATOM 537 O O . LEU A 1 74 ? 3.917 0.997 7.338 1.00 92.00 74 LEU A O 1
ATOM 541 N N . PHE A 1 75 ? 2.707 -0.874 7.597 1.00 91.44 75 PHE A N 1
ATOM 542 C CA . PHE A 1 75 ? 3.803 -1.782 7.272 1.00 91.44 75 PHE A CA 1
ATOM 543 C C . PHE A 1 75 ? 4.489 -1.474 5.923 1.00 91.44 75 PHE A C 1
ATOM 545 O O . PHE A 1 75 ? 5.707 -1.282 5.928 1.00 91.44 75 PHE A O 1
ATOM 552 N N . PRO A 1 76 ? 3.774 -1.332 4.789 1.00 88.88 76 PRO A N 1
ATOM 553 C CA . PRO A 1 76 ? 4.409 -1.030 3.505 1.00 88.88 76 PRO A CA 1
ATOM 554 C C . PRO A 1 76 ? 5.097 0.334 3.497 1.00 88.88 76 PRO A C 1
ATOM 556 O O . PRO A 1 76 ? 6.164 0.484 2.903 1.00 88.88 76 PRO A O 1
ATOM 559 N N . VAL A 1 77 ? 4.511 1.323 4.180 1.00 88.00 77 VAL A N 1
ATOM 560 C CA . VAL A 1 77 ? 5.076 2.673 4.297 1.00 88.00 77 VAL A CA 1
ATOM 561 C C . VAL A 1 77 ? 6.397 2.626 5.055 1.00 88.00 77 VAL A C 1
ATOM 563 O O . VAL A 1 77 ? 7.396 3.145 4.566 1.00 88.00 77 VAL A O 1
ATOM 566 N N . VAL A 1 78 ? 6.429 1.959 6.212 1.00 90.44 78 VAL A N 1
ATOM 567 C CA . VAL A 1 78 ? 7.648 1.810 7.019 1.00 90.44 78 VAL A CA 1
ATOM 568 C C . VAL A 1 78 ? 8.728 1.082 6.225 1.00 90.44 78 VAL A C 1
ATOM 570 O O . VAL A 1 78 ? 9.840 1.586 6.127 1.00 90.44 78 VAL A O 1
ATOM 573 N N . VAL A 1 79 ? 8.401 -0.049 5.592 1.00 89.06 79 VAL A N 1
ATOM 574 C CA . VAL A 1 79 ? 9.361 -0.810 4.775 1.00 89.06 79 VAL A CA 1
ATOM 575 C C . VAL A 1 79 ? 9.918 0.041 3.632 1.00 89.06 79 VAL A C 1
ATOM 577 O O . VAL A 1 79 ? 11.129 0.053 3.413 1.00 89.06 79 VAL A O 1
ATOM 580 N N . THR A 1 80 ? 9.062 0.794 2.938 1.00 86.81 80 THR A N 1
ATOM 581 C CA . THR A 1 80 ? 9.477 1.659 1.824 1.00 86.81 80 THR A CA 1
ATOM 582 C C . THR A 1 80 ? 10.388 2.785 2.307 1.00 86.81 80 THR A C 1
ATOM 584 O O . THR A 1 80 ? 11.468 2.983 1.756 1.00 86.81 80 THR A O 1
ATOM 587 N N . VAL A 1 81 ? 9.995 3.498 3.367 1.00 89.69 81 VAL A N 1
ATOM 588 C CA . VAL A 1 81 ? 10.775 4.610 3.931 1.00 89.69 81 VAL A CA 1
ATOM 589 C C . VAL A 1 81 ? 12.119 4.119 4.464 1.00 89.69 81 VAL A C 1
ATOM 591 O O . VAL A 1 81 ? 13.148 4.716 4.155 1.00 89.69 81 VAL A O 1
ATOM 594 N N . THR A 1 82 ? 12.138 3.020 5.222 1.00 89.75 82 THR A N 1
ATOM 595 C CA . THR A 1 82 ? 13.380 2.440 5.747 1.00 89.75 82 THR A CA 1
ATOM 596 C C . THR A 1 82 ? 14.281 1.941 4.620 1.00 89.75 82 THR A C 1
ATOM 598 O O . THR A 1 82 ? 15.480 2.201 4.653 1.00 89.75 82 THR A O 1
ATOM 601 N N . GLY A 1 83 ? 13.728 1.286 3.597 1.00 87.25 83 GLY A N 1
ATOM 602 C CA . GLY A 1 83 ? 14.491 0.841 2.430 1.00 87.25 83 GLY A CA 1
ATOM 603 C C . GLY A 1 83 ? 15.145 2.004 1.681 1.00 87.25 83 GLY A C 1
ATOM 604 O O . GLY A 1 83 ? 16.343 1.964 1.411 1.00 87.25 83 GLY A O 1
ATOM 605 N N . VAL A 1 84 ? 14.392 3.075 1.411 1.00 89.31 84 VAL A N 1
ATOM 606 C CA . VAL A 1 84 ? 14.925 4.288 0.768 1.00 89.31 84 VAL A CA 1
ATOM 607 C C . VAL A 1 84 ? 15.990 4.952 1.639 1.00 89.31 84 VAL A C 1
ATOM 609 O O . VAL A 1 84 ? 17.054 5.297 1.135 1.00 89.31 84 VAL A O 1
ATOM 612 N N . ALA A 1 85 ? 15.744 5.099 2.943 1.00 91.62 85 ALA A N 1
ATOM 613 C CA . ALA A 1 85 ? 16.715 5.680 3.866 1.00 91.62 85 ALA A CA 1
ATOM 614 C C . ALA A 1 85 ? 18.029 4.883 3.889 1.00 91.62 85 ALA A C 1
ATOM 616 O O . ALA A 1 85 ? 19.102 5.476 3.812 1.00 91.62 85 ALA A O 1
ATOM 617 N N . LEU A 1 86 ? 17.955 3.548 3.926 1.00 92.25 86 LEU A N 1
ATOM 618 C CA . LEU A 1 86 ? 19.133 2.686 3.840 1.00 92.25 86 LEU A CA 1
ATOM 619 C C . LEU A 1 86 ? 19.882 2.896 2.522 1.00 92.25 86 LEU A C 1
ATOM 621 O O . LEU A 1 86 ? 21.087 3.109 2.548 1.00 92.25 86 LEU A O 1
ATOM 625 N N . LEU A 1 87 ? 19.191 2.924 1.382 1.00 90.88 87 LEU A N 1
ATOM 626 C CA . LEU A 1 87 ? 19.834 3.176 0.087 1.00 90.88 87 LEU A CA 1
ATOM 627 C C . LEU A 1 87 ? 20.544 4.536 0.028 1.00 90.88 87 LEU A C 1
ATOM 629 O O . LEU A 1 87 ? 21.588 4.648 -0.607 1.00 90.88 87 LEU A O 1
ATOM 633 N N . LEU A 1 88 ? 19.997 5.562 0.684 1.00 92.56 88 LEU A N 1
ATOM 634 C CA . LEU A 1 88 ? 20.614 6.889 0.748 1.00 92.56 88 LEU A CA 1
ATOM 635 C C . LEU A 1 88 ? 21.850 6.925 1.653 1.00 92.56 88 LEU A C 1
ATOM 637 O O . LEU A 1 88 ? 22.792 7.638 1.337 1.00 92.56 88 LEU A O 1
ATOM 641 N N . LEU A 1 89 ? 21.857 6.160 2.747 1.00 91.06 89 LEU A N 1
ATOM 642 C CA . LEU A 1 89 ? 23.000 6.063 3.665 1.00 91.06 89 LEU A CA 1
ATOM 643 C C . LEU A 1 89 ? 24.180 5.270 3.084 1.00 91.06 89 LEU A C 1
ATOM 645 O O . LEU A 1 89 ? 25.295 5.396 3.578 1.00 91.06 89 LEU A O 1
ATOM 649 N N . TRP A 1 90 ? 23.931 4.425 2.083 1.00 79.69 90 TRP A N 1
ATOM 650 C CA . TRP A 1 90 ? 24.945 3.589 1.431 1.00 79.69 90 TRP A CA 1
ATOM 651 C C . TRP A 1 90 ? 25.601 4.257 0.208 1.00 79.69 90 TRP A C 1
ATOM 653 O O . TRP A 1 90 ? 26.459 3.637 -0.423 1.00 79.69 90 TRP A O 1
ATOM 663 N N . ARG A 1 91 ? 25.190 5.480 -0.151 1.00 62.44 91 ARG A N 1
ATOM 664 C CA . ARG A 1 91 ? 25.829 6.306 -1.192 1.00 62.44 91 ARG A CA 1
ATOM 665 C C . ARG A 1 91 ? 26.898 7.203 -0.591 1.00 62.44 91 ARG A C 1
ATOM 667 O O . ARG A 1 91 ? 27.892 7.432 -1.312 1.00 62.44 91 ARG A O 1
#

pLDDT: mean 90.76, std 5.09, range [62.44, 96.81]